Protein AF-A0AAU9XWY6-F1 (afdb_monomer_lite)

InterPro domains:
  IPR000433 Zinc finger, ZZ-type [PF00569] (2-47)
  IPR000433 Zinc finger, ZZ-type [PS50135] (3-57)
  IPR000433 Zinc finger, ZZ-type [SM00291] (2-49)
  IPR010606 Mib-herc2 [PS51416] (68-90)
  IPR043145 Zinc finger, ZZ-type superfamily [G3DSA:3.30.60.90] (1-54)

Radius of gyration: 15.97 Å; chains: 1; bounding box: 44×30×41 Å

pLDDT: mean 95.82, std 3.32, range [78.62, 98.62]

Structure (mmCIF, N/CA/C/O backbone):
data_AF-A0AAU9XWY6-F1
#
_entry.id   AF-A0AAU9XWY6-F1
#
loop_
_atom_site.group_PDB
_atom_site.id
_atom_site.type_symbol
_atom_site.label_atom_id
_atom_site.label_alt_id
_atom_site.label_comp_id
_atom_site.label_asym_id
_atom_site.label_entity_id
_atom_site.label_seq_id
_atom_site.pdbx_PDB_ins_code
_atom_site.Cartn_x
_atom_site.Cartn_y
_atom_site.Cartn_z
_atom_site.occupancy
_atom_site.B_iso_or_equiv
_atom_site.auth_seq_id
_atom_site.auth_comp_id
_atom_site.auth_asym_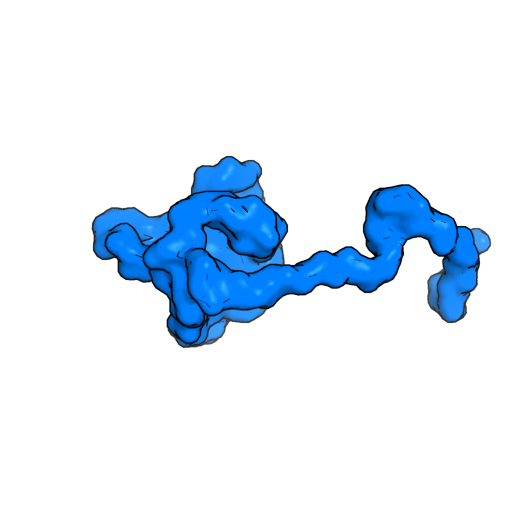id
_atom_site.auth_atom_id
_atom_site.pdbx_PDB_model_num
ATOM 1 N N . ILE A 1 1 ? 9.734 9.829 0.126 1.00 89.94 1 ILE A N 1
ATOM 2 C CA . ILE A 1 1 ? 8.606 10.190 1.019 1.00 89.94 1 ILE A CA 1
ATOM 3 C C . ILE A 1 1 ? 8.454 9.092 2.066 1.00 89.94 1 ILE A C 1
ATOM 5 O O . ILE A 1 1 ? 8.516 7.922 1.692 1.00 89.94 1 ILE A O 1
ATOM 9 N N . LYS A 1 2 ? 8.310 9.455 3.345 1.00 95.56 2 LYS A N 1
ATOM 10 C CA . LYS A 1 2 ? 8.105 8.529 4.468 1.00 95.56 2 LYS A CA 1
ATOM 11 C C . LYS A 1 2 ? 7.151 9.137 5.496 1.00 95.56 2 LYS A C 1
ATOM 13 O O . LYS A 1 2 ? 7.083 10.360 5.598 1.00 95.56 2 LYS A O 1
ATOM 18 N N . HIS A 1 3 ? 6.448 8.288 6.237 1.00 96.50 3 HIS A N 1
ATOM 19 C CA . HIS A 1 3 ? 5.579 8.678 7.346 1.00 96.50 3 HIS A CA 1
ATOM 20 C C . HIS A 1 3 ? 6.214 8.226 8.665 1.00 96.50 3 HIS A C 1
ATOM 22 O O . HIS A 1 3 ? 6.084 7.062 9.039 1.00 96.50 3 HIS A O 1
ATOM 28 N N . GLU A 1 4 ? 6.933 9.132 9.332 1.00 96.56 4 GLU A N 1
ATOM 29 C CA . GLU A 1 4 ? 7.640 8.830 10.585 1.00 96.56 4 GLU A CA 1
ATOM 30 C C . GLU A 1 4 ? 6.690 8.335 11.675 1.00 96.56 4 GLU A C 1
ATOM 32 O O . GLU A 1 4 ? 5.556 8.805 11.783 1.00 96.56 4 GLU A O 1
ATOM 37 N N . SER A 1 5 ? 7.166 7.387 12.484 1.00 93.38 5 SER A N 1
ATOM 38 C CA . SER A 1 5 ? 6.414 6.789 13.598 1.00 93.38 5 SER A CA 1
ATOM 39 C C . SER A 1 5 ? 5.097 6.110 13.192 1.00 93.38 5 SER A C 1
ATOM 41 O O . SER A 1 5 ? 4.235 5.861 14.038 1.00 93.38 5 SER A O 1
ATOM 43 N N . VAL A 1 6 ? 4.910 5.803 11.903 1.00 96.56 6 VAL A N 1
ATOM 44 C CA . VAL A 1 6 ? 3.761 5.047 11.400 1.00 96.56 6 VAL A CA 1
ATOM 45 C C . VAL A 1 6 ? 4.252 3.744 10.794 1.00 96.56 6 VAL A C 1
ATOM 47 O O . VAL A 1 6 ? 4.893 3.742 9.744 1.00 96.56 6 VAL A O 1
ATOM 50 N N . PHE A 1 7 ? 3.841 2.630 11.395 1.00 97.69 7 PHE A N 1
ATOM 51 C CA . PHE A 1 7 ? 4.172 1.293 10.919 1.00 97.69 7 PHE A CA 1
ATOM 52 C C . PHE A 1 7 ? 2.996 0.616 10.202 1.00 97.69 7 PHE A C 1
ATOM 54 O O . PHE A 1 7 ? 1.811 0.859 10.472 1.00 97.69 7 PHE A O 1
ATOM 61 N N . CYS A 1 8 ? 3.317 -0.301 9.292 1.00 98.38 8 CYS A N 1
ATOM 62 C CA . CYS A 1 8 ? 2.328 -1.163 8.665 1.00 98.38 8 CYS A CA 1
ATOM 63 C C . CYS A 1 8 ? 1.884 -2.268 9.631 1.00 98.38 8 CYS A C 1
ATOM 65 O O . CYS A 1 8 ? 2.677 -3.107 10.054 1.00 98.38 8 CYS A O 1
ATOM 67 N N . HIS A 1 9 ? 0.588 -2.346 9.917 1.00 98.06 9 HIS A N 1
ATOM 68 C CA . HIS A 1 9 ? 0.031 -3.327 10.846 1.00 98.06 9 HIS A CA 1
ATOM 69 C C . HIS A 1 9 ? 0.123 -4.774 10.338 1.00 98.06 9 HIS A C 1
ATOM 71 O O . HIS A 1 9 ? 0.127 -5.695 11.158 1.00 98.06 9 HIS A O 1
ATOM 77 N N . THR A 1 10 ? 0.259 -4.978 9.022 1.00 98.00 10 THR A N 1
ATOM 78 C CA . THR A 1 10 ? 0.401 -6.303 8.400 1.00 98.00 10 THR A CA 1
ATOM 79 C C . THR A 1 10 ? 1.857 -6.758 8.309 1.00 98.00 10 THR A C 1
ATOM 81 O O . THR A 1 10 ? 2.200 -7.762 8.920 1.00 98.00 10 THR A O 1
ATOM 84 N N . CYS A 1 11 ? 2.718 -6.049 7.569 1.00 98.12 11 CYS A N 1
ATOM 85 C CA . CYS A 1 11 ? 4.105 -6.483 7.335 1.00 98.12 11 CYS A CA 1
ATOM 86 C C . CYS A 1 11 ? 5.125 -5.921 8.334 1.00 98.12 11 CYS A C 1
ATOM 88 O O . CYS A 1 11 ? 6.307 -6.224 8.216 1.00 98.12 11 CYS A O 1
ATOM 90 N N . LYS A 1 12 ? 4.686 -5.091 9.289 1.00 98.00 12 LYS A N 1
ATOM 91 C CA . LYS A 1 12 ? 5.527 -4.454 10.319 1.00 98.00 12 LYS A CA 1
ATOM 92 C C . LYS A 1 12 ? 6.606 -3.507 9.787 1.00 98.00 12 LYS A C 1
ATOM 94 O O . LYS A 1 12 ? 7.474 -3.101 10.545 1.00 98.00 12 LYS A O 1
ATOM 99 N N . GLN A 1 13 ? 6.527 -3.108 8.516 1.00 98.12 13 GLN A N 1
ATOM 100 C CA . GLN A 1 13 ? 7.381 -2.058 7.964 1.00 98.12 13 GLN A CA 1
ATOM 101 C C . GLN A 1 13 ? 7.232 -0.766 8.778 1.00 98.12 13 GLN A C 1
ATOM 103 O O . GLN A 1 13 ? 6.110 -0.276 8.915 1.00 98.12 13 GLN A O 1
ATOM 108 N N . ASP A 1 14 ? 8.351 -0.210 9.238 1.00 97.19 14 ASP A N 1
ATOM 109 C CA . ASP A 1 14 ? 8.427 1.026 10.015 1.00 97.19 14 ASP A CA 1
ATOM 110 C C . ASP A 1 14 ? 9.694 1.820 9.629 1.00 97.19 14 ASP A C 1
ATOM 112 O O . ASP A 1 14 ? 10.790 1.253 9.671 1.00 97.19 14 ASP A O 1
ATOM 116 N N . PRO A 1 15 ? 9.583 3.092 9.206 1.00 97.06 15 PRO A N 1
ATOM 117 C CA . PRO A 1 15 ? 8.344 3.795 8.875 1.00 97.06 15 PRO A CA 1
ATOM 118 C C . PRO A 1 15 ? 7.723 3.285 7.565 1.00 97.06 15 PRO A C 1
ATOM 120 O O . PRO A 1 15 ? 8.390 2.700 6.701 1.00 97.06 15 PRO A O 1
ATOM 123 N N . ILE A 1 16 ? 6.435 3.561 7.354 1.00 98.25 16 ILE A N 1
ATOM 124 C CA . ILE A 1 16 ? 5.814 3.377 6.038 1.00 98.25 16 ILE A CA 1
ATOM 125 C C . ILE A 1 16 ? 6.510 4.299 5.024 1.00 98.25 16 ILE A C 1
ATOM 127 O O . ILE A 1 16 ? 6.536 5.524 5.164 1.00 98.25 16 ILE A O 1
ATOM 131 N N . LEU A 1 17 ? 7.057 3.681 3.977 1.00 97.62 17 LEU A N 1
ATOM 132 C CA . LEU A 1 17 ? 7.679 4.344 2.832 1.00 97.62 17 LEU A CA 1
ATOM 133 C C . LEU A 1 17 ? 6.659 4.475 1.695 1.00 97.62 17 LEU A C 1
ATOM 135 O O . LEU A 1 17 ? 5.911 3.535 1.414 1.00 97.62 17 LEU A O 1
ATOM 139 N N . GLY A 1 18 ? 6.662 5.622 1.014 1.00 97.06 18 GLY A N 1
ATOM 140 C CA . GLY A 1 18 ? 5.682 5.928 -0.030 1.00 97.06 18 GLY A CA 1
ATOM 141 C C . GLY A 1 18 ? 4.313 6.285 0.553 1.00 97.06 18 GLY A C 1
ATOM 142 O O . GLY A 1 18 ? 4.245 7.000 1.546 1.00 97.06 18 GLY A O 1
ATOM 143 N N . ILE A 1 19 ? 3.239 5.804 -0.080 1.00 98.19 19 ILE A N 1
ATOM 144 C CA . ILE A 1 19 ? 1.854 6.119 0.301 1.00 98.19 19 ILE A CA 1
ATOM 145 C C . ILE A 1 19 ? 1.450 5.331 1.556 1.00 98.19 19 ILE A C 1
ATOM 147 O O . ILE A 1 19 ? 1.603 4.101 1.605 1.00 98.19 19 ILE A O 1
ATOM 151 N N . ARG A 1 20 ? 0.864 6.037 2.527 1.00 98.19 20 ARG A N 1
ATOM 152 C CA . ARG A 1 20 ? 0.212 5.475 3.718 1.00 98.19 20 ARG A CA 1
ATOM 153 C C . ARG A 1 20 ? -1.288 5.300 3.485 1.00 98.19 20 ARG A C 1
ATOM 155 O O . ARG A 1 20 ? -1.975 6.234 3.073 1.00 98.19 20 ARG A O 1
ATOM 162 N N . TRP A 1 21 ? -1.800 4.128 3.856 1.00 98.25 21 TRP A N 1
ATOM 163 C CA . TRP A 1 21 ? -3.225 3.796 3.820 1.00 98.25 21 TRP A CA 1
ATOM 164 C C . TRP A 1 21 ? -3.739 3.591 5.243 1.00 98.25 21 TRP A C 1
ATOM 166 O O . TRP A 1 21 ? -3.405 2.598 5.888 1.00 98.25 21 TRP A O 1
ATOM 176 N N . ASN A 1 22 ? -4.525 4.534 5.753 1.00 97.62 22 ASN A N 1
ATOM 177 C CA . ASN A 1 22 ? -5.117 4.456 7.088 1.00 97.62 22 ASN A CA 1
ATOM 178 C C . ASN A 1 22 ? -6.555 3.935 7.005 1.00 97.62 22 ASN A C 1
ATOM 180 O O . ASN A 1 22 ? -7.350 4.467 6.240 1.00 97.62 22 ASN A O 1
ATOM 184 N N . CYS A 1 23 ? -6.891 2.905 7.773 1.00 97.69 23 CYS A N 1
ATOM 185 C CA . CYS A 1 23 ? -8.252 2.383 7.853 1.00 97.69 23 CYS A CA 1
ATOM 186 C C . CYS A 1 23 ? -9.131 3.321 8.690 1.00 97.69 23 CYS A C 1
ATOM 188 O O . CYS A 1 23 ? -8.710 3.758 9.760 1.00 97.69 23 CYS A O 1
ATOM 190 N N . LEU A 1 24 ? -10.344 3.601 8.212 1.00 96.00 24 LEU A N 1
ATOM 191 C CA . LEU A 1 24 ? -11.294 4.524 8.842 1.00 96.00 24 LEU A CA 1
ATOM 192 C C . LEU A 1 24 ? -12.390 3.824 9.658 1.00 96.00 24 LEU A C 1
ATOM 194 O O . LEU A 1 24 ? -13.149 4.494 10.357 1.00 96.00 24 LEU A O 1
ATOM 198 N N . ASP A 1 25 ? -12.487 2.497 9.573 1.00 94.00 25 ASP A N 1
ATOM 199 C CA . ASP A 1 25 ? -13.585 1.741 10.190 1.00 94.00 25 ASP A CA 1
ATOM 200 C C . ASP A 1 25 ? -13.312 1.418 11.676 1.00 94.00 25 ASP A C 1
ATOM 202 O O . ASP A 1 25 ? -14.240 1.123 12.428 1.00 94.00 25 ASP A O 1
ATOM 206 N N . PHE A 1 26 ? -12.062 1.556 12.139 1.00 89.88 26 PHE A N 1
ATOM 207 C CA . PHE A 1 26 ? -11.692 1.448 13.555 1.00 89.88 26 PHE A CA 1
ATOM 208 C C . PHE A 1 26 ? -11.586 2.836 14.188 1.00 89.88 26 PHE A C 1
ATOM 210 O O . PHE A 1 26 ? -10.642 3.576 13.922 1.00 89.88 26 PHE A O 1
ATOM 217 N N . LYS A 1 27 ? -12.540 3.180 15.059 1.00 78.62 27 LYS A N 1
ATOM 218 C CA . LYS A 1 27 ? -12.564 4.483 15.747 1.00 78.62 27 LYS A CA 1
ATOM 219 C C . LYS A 1 27 ? -11.509 4.599 16.851 1.00 78.62 27 LYS A C 1
ATOM 221 O O . LYS A 1 27 ? -10.977 5.682 17.061 1.00 78.62 27 LYS A O 1
ATOM 226 N N . ASP A 1 28 ? -11.176 3.482 17.496 1.00 82.75 28 ASP A N 1
ATOM 227 C CA . ASP A 1 28 ? -10.319 3.471 18.689 1.00 82.75 28 ASP A CA 1
ATOM 228 C C . ASP A 1 28 ? -8.846 3.165 18.381 1.00 82.75 28 ASP A C 1
ATOM 230 O O . ASP A 1 28 ? -7.980 3.288 19.244 1.00 82.75 28 ASP A O 1
ATOM 234 N N . THR A 1 29 ? -8.518 2.724 17.163 1.00 88.25 29 THR A N 1
ATOM 235 C CA . THR A 1 29 ? -7.149 2.326 16.802 1.00 88.25 29 THR A CA 1
ATOM 236 C C . THR A 1 29 ? -6.813 2.729 15.375 1.00 88.25 29 THR A C 1
ATOM 238 O O . THR A 1 29 ? -7.492 2.346 14.425 1.00 88.25 29 THR A O 1
ATOM 241 N N . SER A 1 30 ? -5.707 3.460 15.208 1.00 92.12 30 SER A N 1
ATOM 242 C CA . SER A 1 30 ? -5.201 3.855 13.891 1.00 92.12 30 SER A CA 1
ATOM 243 C C . SER A 1 30 ? -4.519 2.673 13.197 1.00 92.12 30 SER A C 1
ATOM 245 O O . SER A 1 30 ? -3.315 2.456 13.343 1.00 92.12 30 SER A O 1
ATOM 247 N N . VAL A 1 31 ? -5.277 1.907 12.413 1.00 97.00 31 VAL A N 1
ATOM 248 C CA . VAL A 1 31 ? -4.721 0.806 11.614 1.00 97.00 31 VAL A CA 1
ATOM 249 C C . VAL A 1 31 ? -4.149 1.358 10.310 1.00 97.00 31 VAL A C 1
ATOM 251 O O . VAL A 1 31 ? -4.848 2.010 9.537 1.00 97.00 31 VAL A O 1
ATOM 254 N N . ASN A 1 32 ? -2.869 1.099 10.047 1.00 97.88 32 ASN A N 1
ATOM 255 C CA . ASN A 1 32 ? -2.151 1.623 8.881 1.00 97.88 32 ASN A CA 1
ATOM 256 C C . ASN A 1 32 ? -1.547 0.493 8.038 1.00 97.88 32 ASN A C 1
ATOM 258 O O . ASN A 1 32 ? -1.008 -0.472 8.582 1.00 97.88 32 ASN A O 1
ATOM 262 N N . LEU A 1 33 ? -1.595 0.625 6.713 1.00 98.56 33 LEU A N 1
ATOM 263 C CA . LEU A 1 33 ? -0.980 -0.283 5.745 1.00 98.56 33 LEU A CA 1
ATOM 264 C C . LEU A 1 33 ? -0.004 0.466 4.833 1.00 98.56 33 LEU A C 1
ATOM 266 O O . LEU A 1 33 ? -0.264 1.600 4.426 1.00 98.56 33 LEU A O 1
ATOM 270 N N . CYS A 1 34 ? 1.103 -0.191 4.473 1.00 98.62 34 CYS A N 1
ATOM 271 C CA . CYS A 1 34 ? 1.926 0.244 3.348 1.00 98.62 34 CYS A CA 1
ATOM 272 C C . CYS A 1 34 ? 1.249 -0.128 2.019 1.00 98.62 34 CYS A C 1
ATOM 274 O O . CYS A 1 34 ? 0.351 -0.975 1.978 1.00 98.62 34 CYS A O 1
ATOM 276 N N . SER A 1 35 ? 1.709 0.471 0.920 1.00 98.12 35 SER A N 1
ATOM 277 C CA . SER A 1 35 ? 1.119 0.249 -0.408 1.00 98.12 35 SER A CA 1
ATOM 278 C C . SER A 1 35 ? 1.145 -1.212 -0.848 1.00 98.12 35 SER A C 1
ATOM 280 O O . SER A 1 35 ? 0.143 -1.700 -1.357 1.00 98.12 35 SER A O 1
ATOM 282 N N . SER A 1 36 ? 2.226 -1.947 -0.582 1.00 98.06 36 SER A N 1
ATOM 283 C CA . SER A 1 36 ? 2.306 -3.369 -0.939 1.00 98.06 36 SER A CA 1
ATOM 284 C C . SER A 1 36 ? 1.244 -4.210 -0.224 1.00 98.06 36 SER A C 1
ATOM 286 O O . S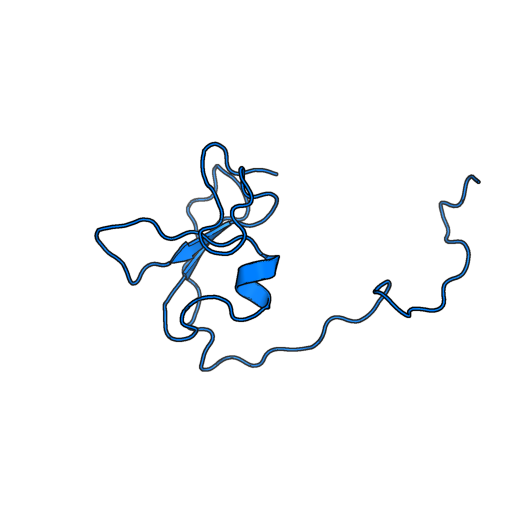ER A 1 36 ? 0.652 -5.091 -0.834 1.00 98.06 36 SER A O 1
ATOM 288 N N . CYS A 1 37 ? 0.957 -3.926 1.053 1.00 98.50 37 CYS A N 1
ATOM 289 C CA . CYS A 1 37 ? -0.093 -4.631 1.793 1.00 98.50 37 CYS A CA 1
ATOM 290 C C . CYS A 1 37 ? -1.494 -4.201 1.346 1.00 98.50 37 CYS A C 1
ATOM 292 O O . CYS A 1 37 ? -2.373 -5.046 1.197 1.00 98.50 37 CYS A O 1
ATOM 294 N N . TYR A 1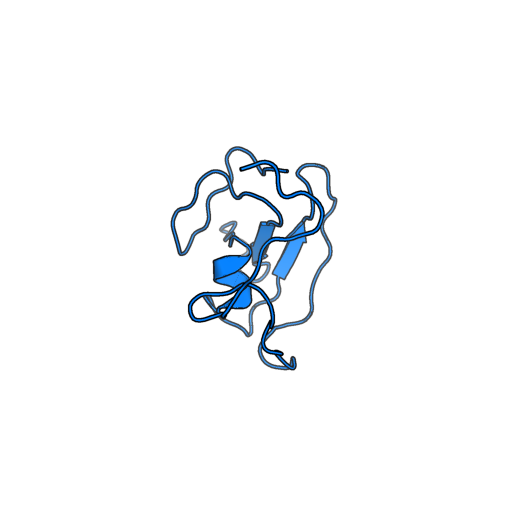 38 ? -1.699 -2.904 1.111 1.00 98.19 38 TYR A N 1
ATOM 295 C CA . TYR A 1 38 ? -2.978 -2.382 0.637 1.00 98.19 38 TYR A CA 1
ATOM 296 C C . TYR A 1 38 ? -3.356 -2.939 -0.746 1.00 98.19 38 TYR A C 1
ATOM 298 O O . TYR A 1 38 ? -4.490 -3.364 -0.940 1.00 98.19 38 TYR A O 1
ATOM 306 N N . MET A 1 39 ? -2.411 -3.001 -1.686 1.00 97.44 39 MET A N 1
ATOM 307 C CA . MET A 1 39 ? -2.666 -3.498 -3.046 1.00 97.44 39 MET A CA 1
ATOM 308 C C . MET A 1 39 ? -2.737 -5.030 -3.131 1.00 97.44 39 MET A C 1
ATOM 310 O O . MET A 1 39 ? -3.228 -5.560 -4.118 1.00 97.44 39 MET A O 1
ATOM 314 N N . ALA A 1 40 ? -2.251 -5.746 -2.114 1.00 96.75 40 ALA A N 1
ATOM 315 C CA . ALA A 1 40 ? -2.329 -7.206 -2.019 1.00 96.75 40 ALA A CA 1
ATOM 316 C C . ALA A 1 40 ? -3.547 -7.685 -1.206 1.00 96.75 40 ALA A C 1
ATOM 318 O O . ALA A 1 40 ? -3.492 -8.761 -0.604 1.00 96.75 40 ALA A O 1
ATOM 319 N N . ASP A 1 41 ? -4.584 -6.845 -1.103 1.00 96.50 41 ASP A N 1
ATOM 320 C CA . ASP A 1 41 ? -5.818 -7.104 -0.353 1.00 96.50 41 ASP A CA 1
ATOM 321 C C . ASP A 1 41 ? -5.588 -7.604 1.077 1.00 96.50 41 ASP A C 1
ATOM 323 O O . ASP A 1 41 ? -6.364 -8.374 1.644 1.00 96.50 41 ASP A O 1
ATOM 327 N N . LYS A 1 42 ? -4.505 -7.143 1.713 1.00 97.81 42 LYS A N 1
ATOM 328 C CA . LYS A 1 42 ? -4.332 -7.343 3.150 1.00 97.81 42 LYS A CA 1
ATOM 329 C C . LYS A 1 42 ? -5.300 -6.427 3.888 1.00 97.81 42 LYS A C 1
ATOM 331 O O . LYS A 1 42 ? -5.579 -5.314 3.426 1.00 97.81 42 LYS A O 1
ATOM 336 N N . HIS A 1 43 ? -5.757 -6.897 5.054 1.00 96.38 43 HIS A N 1
ATOM 337 C CA . HIS A 1 43 ? -6.866 -6.316 5.821 1.00 96.38 43 HIS A CA 1
ATOM 338 C C . HIS A 1 43 ? -8.224 -6.431 5.110 1.00 96.38 43 HIS A C 1
ATOM 340 O O . HIS A 1 43 ? -8.275 -6.684 3.912 1.00 96.38 43 HIS A O 1
ATOM 346 N N . ASN A 1 44 ? -9.324 -6.222 5.839 1.00 96.50 44 ASN A N 1
ATOM 347 C CA . ASN A 1 44 ? -10.667 -6.296 5.268 1.00 96.50 44 ASN A CA 1
ATOM 348 C C . ASN A 1 44 ? -10.815 -5.318 4.080 1.00 96.50 44 ASN A C 1
ATOM 350 O O . ASN A 1 44 ? -10.493 -4.129 4.186 1.00 96.50 44 ASN A O 1
ATOM 354 N N . THR A 1 45 ? -11.246 -5.828 2.926 1.00 96.69 45 THR A N 1
ATOM 355 C CA . THR A 1 45 ? -11.457 -5.053 1.693 1.00 96.69 45 THR A CA 1
ATOM 356 C C . THR A 1 45 ? -12.768 -4.272 1.713 1.00 96.69 45 THR A C 1
ATOM 358 O O . THR A 1 45 ? -12.900 -3.304 0.964 1.00 96.69 45 THR A O 1
ATOM 361 N N . ASP A 1 46 ? -13.691 -4.625 2.608 1.00 96.69 46 ASP A N 1
ATOM 362 C CA . ASP A 1 46 ? -14.902 -3.858 2.892 1.00 96.69 46 ASP A CA 1
ATOM 363 C C . ASP A 1 46 ? -14.650 -2.697 3.867 1.00 96.69 46 ASP A C 1
ATOM 365 O O . ASP A 1 46 ? -15.563 -1.963 4.201 1.00 96.69 46 ASP A O 1
ATOM 369 N N . HIS A 1 47 ? -13.427 -2.466 4.350 1.00 96.19 47 HIS A N 1
ATOM 370 C CA . HIS A 1 47 ? -13.155 -1.265 5.149 1.00 96.19 47 HIS A CA 1
ATOM 371 C C . HIS A 1 47 ? -12.835 -0.059 4.267 1.00 96.19 47 HIS A C 1
ATOM 373 O O . HIS A 1 47 ? -12.169 -0.188 3.235 1.00 96.19 47 HIS A O 1
ATOM 379 N N . ALA A 1 48 ? -13.286 1.129 4.683 1.00 95.75 48 ALA A N 1
ATOM 380 C CA . ALA A 1 48 ? -12.901 2.370 4.025 1.00 95.75 48 ALA A CA 1
ATOM 381 C C . ALA A 1 48 ? -11.489 2.791 4.456 1.00 95.75 48 ALA A C 1
ATOM 383 O O . ALA A 1 48 ? -11.090 2.622 5.611 1.00 95.75 48 ALA A O 1
ATOM 384 N N . PHE A 1 49 ? -10.734 3.380 3.528 1.00 97.44 49 PHE A N 1
ATOM 385 C CA . PHE A 1 49 ? -9.376 3.855 3.785 1.00 97.44 49 PHE A CA 1
ATOM 386 C C . PHE A 1 49 ? -9.223 5.336 3.451 1.00 97.44 49 PHE A C 1
ATOM 388 O O . PHE A 1 49 ? -9.888 5.865 2.565 1.00 97.44 49 PHE A O 1
ATOM 395 N N . CYS A 1 50 ? -8.299 5.995 4.139 1.00 97.69 50 CYS A N 1
ATOM 396 C CA . CYS A 1 50 ? -7.779 7.307 3.802 1.00 97.69 50 CYS A CA 1
ATOM 397 C C . CYS A 1 50 ? -6.354 7.162 3.256 1.00 97.69 50 CYS A C 1
ATOM 399 O O . CYS A 1 50 ? -5.502 6.512 3.873 1.00 97.69 50 CYS A O 1
ATOM 401 N N . ARG A 1 51 ? -6.105 7.744 2.083 1.00 98.12 51 ARG A N 1
ATOM 402 C CA . ARG A 1 51 ? -4.817 7.727 1.390 1.00 98.12 51 ARG A CA 1
ATOM 403 C C . ARG A 1 51 ? -4.051 9.011 1.676 1.00 98.12 51 ARG A C 1
ATOM 405 O O . ARG A 1 51 ? -4.565 10.086 1.384 1.00 98.12 51 ARG A O 1
ATOM 412 N N . TYR A 1 52 ? -2.808 8.878 2.127 1.00 98.12 52 TYR A N 1
ATOM 413 C CA . TYR A 1 52 ? -1.873 9.985 2.322 1.00 98.12 52 TYR A CA 1
ATOM 414 C C . TYR A 1 52 ? -0.655 9.777 1.423 1.00 98.12 52 TYR A C 1
ATOM 416 O O . TYR A 1 52 ? 0.055 8.779 1.562 1.00 98.12 52 TYR A O 1
ATOM 424 N N . ASN A 1 53 ? -0.421 10.697 0.488 1.00 97.31 53 ASN A N 1
ATOM 425 C CA . ASN A 1 53 ? 0.709 10.618 -0.438 1.00 97.31 53 ASN A CA 1
ATOM 426 C C . ASN A 1 53 ? 2.020 11.121 0.180 1.00 97.31 53 ASN A C 1
ATOM 428 O O . ASN A 1 53 ? 3.089 10.735 -0.287 1.00 97.31 53 ASN A O 1
ATOM 432 N N . SER A 1 54 ? 1.942 11.979 1.200 1.00 96.19 54 SER A N 1
ATOM 433 C CA . SER A 1 54 ? 3.069 12.507 1.975 1.00 96.19 54 SER A CA 1
ATOM 434 C C . SER A 1 54 ? 2.673 12.748 3.434 1.00 96.19 54 SER A C 1
ATOM 436 O O . SER A 1 54 ? 1.497 12.663 3.784 1.00 96.19 54 SER A O 1
ATOM 438 N N . ALA A 1 55 ? 3.653 13.021 4.301 1.00 92.94 55 ALA A N 1
ATOM 439 C CA . ALA A 1 55 ? 3.416 13.249 5.729 1.00 92.94 55 ALA 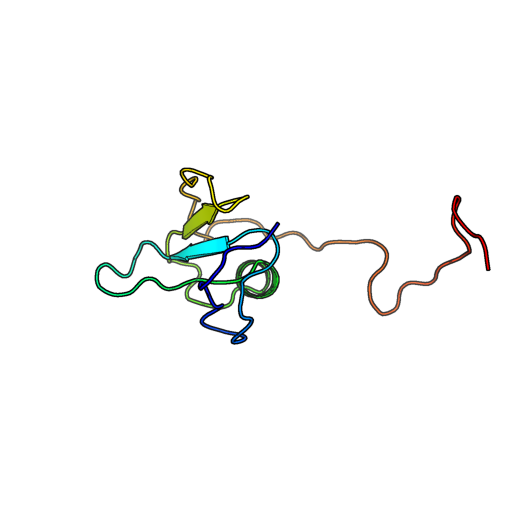A CA 1
ATOM 440 C C . ALA A 1 55 ? 2.503 14.459 6.009 1.00 92.94 55 ALA A C 1
ATOM 442 O O . ALA A 1 55 ? 1.722 14.408 6.954 1.00 92.94 55 ALA A O 1
ATOM 443 N N . ASP A 1 56 ? 2.560 15.484 5.155 1.00 94.19 56 ASP A N 1
ATOM 444 C CA . ASP A 1 56 ? 1.783 16.725 5.283 1.00 94.19 56 ASP A CA 1
ATOM 445 C C . ASP A 1 56 ? 0.434 16.677 4.540 1.00 94.19 56 ASP A C 1
ATOM 447 O O . ASP A 1 56 ? -0.302 17.665 4.493 1.00 94.19 56 ASP A O 1
ATOM 451 N N . ASP A 1 57 ? 0.110 15.542 3.913 1.00 95.56 57 ASP A N 1
ATOM 452 C CA . ASP A 1 57 ? -1.144 15.363 3.188 1.00 95.56 57 ASP A CA 1
ATOM 453 C C . ASP A 1 57 ? -2.334 15.391 4.166 1.00 95.56 57 ASP A C 1
ATOM 455 O O . ASP A 1 57 ? -2.301 14.789 5.241 1.00 95.56 57 ASP A O 1
ATOM 459 N N . LYS A 1 58 ? -3.425 16.057 3.777 1.00 95.56 58 LYS A N 1
ATOM 460 C CA . LYS A 1 58 ? -4.680 16.054 4.551 1.00 95.56 58 LYS A CA 1
ATOM 461 C C . LYS A 1 58 ? -5.397 14.706 4.475 1.00 95.56 58 LYS A C 1
ATOM 463 O O . LYS A 1 58 ? -6.249 14.416 5.313 1.00 95.56 58 LYS A O 1
ATOM 468 N N . GLY A 1 59 ? -5.020 13.881 3.503 1.00 97.00 59 GLY A N 1
ATOM 469 C CA . GLY A 1 59 ? -5.599 12.575 3.273 1.00 97.00 59 GLY A CA 1
ATOM 470 C C . GLY A 1 59 ? -6.857 12.650 2.418 1.00 97.00 59 GLY A C 1
ATOM 471 O O . GLY A 1 59 ? -7.658 13.579 2.514 1.00 97.00 59 GLY A O 1
ATOM 472 N N . ILE A 1 60 ? -7.030 11.648 1.562 1.00 98.00 60 ILE A N 1
ATOM 473 C CA . ILE A 1 60 ? -8.192 11.514 0.685 1.00 98.00 60 ILE A CA 1
ATOM 474 C C . ILE A 1 60 ? -8.893 10.203 1.016 1.00 98.00 60 ILE A C 1
ATOM 476 O O . ILE A 1 60 ? -8.283 9.134 0.945 1.00 98.00 60 ILE A O 1
ATOM 480 N N . ARG A 1 61 ? -10.181 10.278 1.368 1.00 96.94 61 ARG A N 1
ATOM 481 C CA . ARG A 1 61 ? -11.017 9.090 1.566 1.00 96.94 61 ARG A CA 1
ATOM 482 C C . ARG A 1 61 ? -11.187 8.351 0.239 1.00 96.94 61 ARG A C 1
ATOM 484 O O . ARG A 1 61 ? -11.489 8.960 -0.781 1.00 96.94 61 ARG A O 1
ATOM 491 N N . MET A 1 62 ? -11.005 7.042 0.286 1.00 95.50 62 MET A N 1
ATOM 492 C CA . MET A 1 62 ? -11.092 6.135 -0.850 1.00 95.50 62 MET A CA 1
ATOM 493 C C . MET A 1 62 ? -12.361 5.290 -0.753 1.00 95.50 62 MET A C 1
ATOM 495 O O . MET A 1 62 ? -12.848 5.007 0.347 1.00 95.50 62 MET A O 1
ATOM 499 N N . GLU A 1 63 ? -12.856 4.849 -1.906 1.00 93.69 63 GLU A N 1
ATOM 500 C CA . GLU A 1 63 ? -13.904 3.834 -1.978 1.00 93.69 63 GLU A CA 1
ATOM 501 C C . GLU A 1 63 ? -13.425 2.487 -1.420 1.00 93.69 63 GLU A C 1
ATOM 503 O O . GLU A 1 63 ? -12.228 2.179 -1.395 1.00 93.69 63 GLU A O 1
ATOM 508 N N . ARG A 1 64 ? -14.379 1.673 -0.963 1.00 95.94 64 ARG A N 1
ATOM 509 C CA . ARG A 1 64 ? -14.110 0.332 -0.429 1.00 95.94 64 ARG A CA 1
ATOM 510 C C . ARG A 1 64 ? -13.621 -0.593 -1.537 1.00 95.94 64 ARG A C 1
ATOM 512 O O . ARG A 1 64 ? -14.255 -0.693 -2.583 1.00 95.94 64 ARG A O 1
ATOM 519 N N . ARG A 1 65 ? -12.528 -1.317 -1.280 1.00 96.19 65 ARG A N 1
ATOM 520 C CA . ARG A 1 65 ? -11.855 -2.175 -2.274 1.00 96.19 65 ARG A CA 1
ATOM 521 C C . ARG A 1 65 ? -12.740 -3.314 -2.785 1.00 96.19 65 ARG A C 1
ATOM 523 O O . ARG A 1 65 ? -12.624 -3.664 -3.955 1.00 96.19 65 ARG A O 1
ATOM 530 N N . ILE A 1 66 ? -13.634 -3.852 -1.947 1.00 95.50 66 ILE A N 1
ATOM 531 C CA . ILE A 1 66 ? -14.485 -5.017 -2.266 1.00 95.50 66 ILE A CA 1
ATOM 532 C C . ILE A 1 66 ? -15.304 -4.860 -3.560 1.00 95.50 66 ILE A C 1
ATOM 534 O O . ILE A 1 66 ? -15.548 -5.846 -4.246 1.00 95.50 66 ILE A O 1
ATOM 538 N N . ASN A 1 67 ? -15.664 -3.630 -3.933 1.00 86.31 67 ASN A N 1
ATOM 539 C CA . ASN A 1 67 ? -16.469 -3.338 -5.123 1.00 86.31 67 ASN A CA 1
ATOM 540 C C . ASN A 1 67 ? -15.660 -2.658 -6.239 1.00 86.31 67 ASN A C 1
ATOM 542 O O . ASN A 1 67 ? -16.225 -1.976 -7.092 1.00 86.31 67 ASN A O 1
ATOM 546 N N . THR A 1 68 ? -14.333 -2.804 -6.229 1.00 91.00 68 THR A N 1
ATOM 547 C CA . THR A 1 68 ? -13.449 -2.195 -7.231 1.00 91.00 68 THR A CA 1
ATOM 548 C C . THR A 1 68 ? -12.791 -3.236 -8.122 1.00 91.00 68 THR A C 1
ATOM 550 O O . THR A 1 68 ? -12.560 -4.375 -7.727 1.00 91.00 68 THR A O 1
ATOM 553 N N . VAL A 1 69 ? -12.470 -2.832 -9.350 1.00 93.31 69 VAL A N 1
ATOM 554 C CA . VAL A 1 69 ? -11.730 -3.671 -10.293 1.00 93.31 69 VAL A CA 1
ATOM 555 C C . VAL A 1 69 ? -10.234 -3.500 -10.040 1.00 93.31 69 VAL A C 1
ATOM 557 O O . VAL A 1 69 ? -9.684 -2.418 -10.252 1.00 93.31 69 VAL A O 1
ATOM 560 N N . ALA A 1 70 ? -9.567 -4.574 -9.626 1.00 92.56 70 ALA A N 1
ATOM 561 C CA . ALA A 1 70 ? -8.112 -4.635 -9.575 1.00 92.56 70 ALA A CA 1
ATOM 562 C C . ALA A 1 70 ? -7.545 -5.041 -10.944 1.00 92.56 70 ALA A C 1
ATOM 564 O O . ALA A 1 70 ? -8.054 -5.946 -11.606 1.00 92.56 70 ALA A O 1
ATOM 565 N N . ILE A 1 71 ? -6.458 -4.391 -11.358 1.00 95.44 71 ILE A N 1
ATOM 566 C CA . ILE A 1 71 ? -5.710 -4.748 -12.567 1.00 95.44 71 ILE A CA 1
ATOM 567 C C . ILE A 1 71 ? -4.285 -5.155 -12.210 1.00 95.44 71 ILE A C 1
ATOM 569 O O . ILE A 1 71 ? -3.696 -4.657 -11.251 1.00 95.44 71 ILE A O 1
ATOM 573 N N . HIS A 1 72 ? -3.712 -6.047 -13.014 1.00 95.06 72 HIS A N 1
ATOM 574 C CA . HIS A 1 72 ? -2.347 -6.518 -12.813 1.00 95.06 72 HIS A CA 1
ATOM 575 C C . HIS A 1 72 ? -1.337 -5.523 -13.390 1.00 95.06 72 HIS A C 1
ATOM 577 O O . HIS A 1 72 ? -1.402 -5.163 -14.570 1.00 95.06 72 HIS A O 1
ATOM 583 N N . ALA A 1 73 ? -0.370 -5.113 -12.568 1.00 96.31 73 ALA A N 1
ATOM 584 C CA . ALA A 1 73 ? 0.779 -4.348 -13.034 1.00 96.31 73 ALA A CA 1
ATOM 585 C C . ALA A 1 73 ? 1.656 -5.207 -13.966 1.00 96.31 73 ALA A C 1
ATOM 587 O O . ALA A 1 73 ? 1.812 -6.410 -13.761 1.00 96.31 73 ALA A O 1
ATOM 588 N N . ARG A 1 74 ? 2.235 -4.589 -15.002 1.00 97.12 74 ARG A N 1
ATOM 589 C CA . ARG A 1 74 ? 3.116 -5.239 -15.991 1.00 97.12 74 ARG A CA 1
ATOM 590 C C . ARG A 1 74 ? 4.357 -4.382 -16.218 1.00 97.12 74 ARG A C 1
ATOM 592 O O . ARG A 1 74 ? 4.261 -3.160 -16.167 1.00 97.12 74 ARG A O 1
ATOM 599 N N . GLY A 1 75 ? 5.508 -5.011 -16.447 1.00 96.50 75 GLY A N 1
ATOM 600 C CA . GLY A 1 75 ? 6.788 -4.315 -16.584 1.00 96.50 75 GLY A CA 1
ATOM 601 C C . GLY A 1 75 ? 7.960 -5.143 -16.065 1.00 96.50 75 GLY A C 1
ATOM 602 O O . GLY A 1 75 ? 7.979 -6.364 -16.216 1.00 96.50 75 GLY A O 1
ATOM 603 N N . ILE A 1 76 ? 8.929 -4.471 -15.443 1.00 96.69 76 ILE A N 1
ATOM 604 C CA . ILE A 1 76 ? 10.145 -5.082 -14.891 1.00 96.69 76 ILE A CA 1
ATOM 605 C C . ILE A 1 76 ? 9.826 -5.691 -13.515 1.00 96.69 76 ILE A C 1
ATOM 607 O O . ILE A 1 76 ? 10.057 -5.086 -12.472 1.00 96.69 76 ILE A O 1
ATOM 611 N N . PHE A 1 77 ? 9.249 -6.890 -13.534 1.00 96.44 77 PHE A N 1
ATOM 612 C CA . PHE A 1 77 ? 8.911 -7.706 -12.361 1.00 96.44 77 PHE A CA 1
ATOM 613 C C . PHE A 1 77 ? 9.656 -9.057 -12.411 1.00 96.44 77 PHE A C 1
ATOM 615 O O . PHE A 1 77 ? 10.238 -9.380 -13.451 1.00 96.44 77 PHE A O 1
ATOM 622 N N . PRO A 1 78 ? 9.670 -9.867 -11.329 1.00 97.56 78 PRO A N 1
ATOM 623 C CA . PRO A 1 78 ? 10.300 -11.189 -11.348 1.00 97.56 78 PRO A CA 1
ATOM 624 C C . PRO A 1 78 ? 9.846 -12.045 -12.538 1.00 97.56 78 PRO A C 1
ATOM 626 O O . PRO A 1 78 ? 8.655 -12.144 -12.824 1.00 97.56 78 PRO A O 1
ATOM 629 N N . GLY A 1 79 ? 10.809 -12.646 -13.240 1.00 97.12 79 GLY A N 1
ATOM 630 C CA . GLY A 1 79 ? 10.568 -13.413 -14.467 1.00 97.12 79 GLY A CA 1
ATOM 631 C C . GLY A 1 79 ? 10.565 -12.587 -15.761 1.00 97.12 79 GLY A C 1
ATOM 632 O O . GLY A 1 79 ? 10.506 -13.168 -16.844 1.00 97.12 79 GLY A O 1
ATOM 633 N N . ALA A 1 80 ? 10.672 -11.256 -15.692 1.00 97.56 80 ALA A N 1
ATOM 634 C CA . ALA A 1 80 ? 10.821 -10.427 -16.883 1.00 97.56 80 ALA A CA 1
ATOM 635 C C . ALA A 1 80 ? 12.165 -10.685 -17.586 1.00 97.56 80 ALA A C 1
ATOM 637 O O . ALA A 1 80 ? 13.224 -10.727 -16.959 1.00 97.56 80 ALA A O 1
ATOM 638 N N . ARG A 1 81 ? 12.129 -10.799 -18.918 1.00 97.62 81 ARG A N 1
ATOM 639 C CA . ARG A 1 81 ? 13.328 -10.762 -19.766 1.00 97.62 81 ARG A CA 1
ATOM 640 C C . ARG A 1 81 ? 13.650 -9.303 -20.076 1.00 97.62 81 ARG A C 1
ATOM 642 O O . ARG A 1 81 ? 12.796 -8.599 -20.608 1.00 97.62 81 ARG A O 1
ATOM 649 N N . VAL A 1 82 ? 14.861 -8.862 -19.751 1.00 97.00 82 VAL A N 1
ATOM 650 C CA . VAL A 1 82 ? 15.283 -7.459 -19.884 1.00 97.00 82 VAL A CA 1
ATOM 651 C C . VAL A 1 82 ? 16.566 -7.325 -20.700 1.00 97.00 82 VAL A C 1
ATOM 653 O O . VAL A 1 82 ? 17.363 -8.258 -20.784 1.00 97.00 82 VAL A O 1
ATOM 656 N N . VAL A 1 83 ? 16.758 -6.146 -21.289 1.00 97.38 83 VAL A N 1
ATOM 657 C CA . VAL A 1 83 ? 18.004 -5.704 -21.930 1.00 97.38 83 VAL A CA 1
ATOM 658 C C . VAL A 1 83 ? 18.429 -4.365 -21.329 1.00 97.38 83 VAL A C 1
ATOM 660 O O . VAL A 1 83 ? 17.660 -3.738 -20.597 1.00 97.38 83 VAL A O 1
ATOM 663 N N . ARG A 1 84 ? 19.659 -3.934 -21.620 1.00 97.00 84 ARG A N 1
ATOM 664 C CA . ARG A 1 84 ? 20.212 -2.662 -21.135 1.00 97.00 84 ARG A CA 1
ATOM 665 C C . ARG A 1 84 ? 19.315 -1.492 -21.549 1.00 97.00 84 ARG A C 1
ATOM 667 O O . ARG A 1 84 ? 18.859 -1.428 -22.689 1.00 97.00 84 ARG A O 1
ATOM 674 N N . GL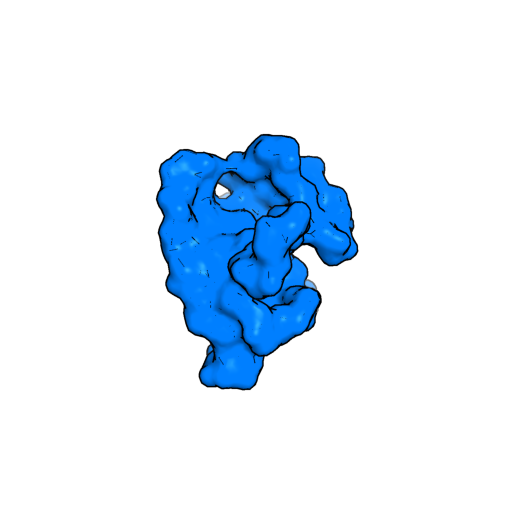Y A 1 85 ? 19.051 -0.601 -20.598 1.00 96.44 85 GLY A N 1
ATOM 675 C CA . GLY A 1 85 ? 18.222 0.583 -20.806 1.00 96.44 85 GLY A CA 1
ATOM 676 C C . GLY A 1 85 ? 19.012 1.785 -21.320 1.00 96.44 85 GLY A C 1
ATOM 677 O O . GLY A 1 85 ? 20.222 1.722 -21.510 1.00 96.44 85 GLY A O 1
ATOM 678 N N . HIS A 1 86 ? 18.309 2.904 -21.490 1.00 96.44 86 HIS A N 1
ATOM 679 C CA . HIS A 1 86 ? 18.879 4.172 -21.952 1.00 96.44 86 HIS A CA 1
ATOM 680 C C . HIS A 1 86 ? 19.997 4.707 -21.038 1.00 96.44 86 HIS A C 1
ATOM 682 O O . HIS A 1 86 ? 21.006 5.200 -21.525 1.00 96.44 86 HIS A O 1
ATOM 688 N N . ASN A 1 87 ? 19.839 4.563 -19.719 1.00 96.31 87 ASN A N 1
ATOM 689 C CA . ASN A 1 87 ? 20.772 5.058 -18.700 1.00 96.31 87 ASN A CA 1
ATOM 690 C C . ASN A 1 87 ? 21.788 3.990 -18.259 1.00 96.31 87 ASN A C 1
ATOM 692 O O . ASN A 1 87 ? 22.125 3.892 -17.082 1.00 96.31 87 ASN A O 1
ATOM 696 N N . TRP A 1 88 ? 22.189 3.103 -19.167 1.00 95.19 88 TRP A N 1
ATOM 697 C CA . TRP A 1 88 ? 23.110 2.023 -18.838 1.00 95.19 88 TRP A CA 1
ATOM 698 C C . TRP A 1 88 ? 24.560 2.529 -18.764 1.00 95.19 88 TRP A C 1
ATOM 700 O O . TRP A 1 88 ? 25.107 2.963 -19.774 1.00 95.19 88 TRP A O 1
ATOM 710 N N . GLU A 1 89 ? 25.189 2.402 -17.593 1.00 95.38 89 GLU A N 1
ATOM 711 C CA . GLU A 1 89 ? 26.564 2.871 -17.326 1.00 95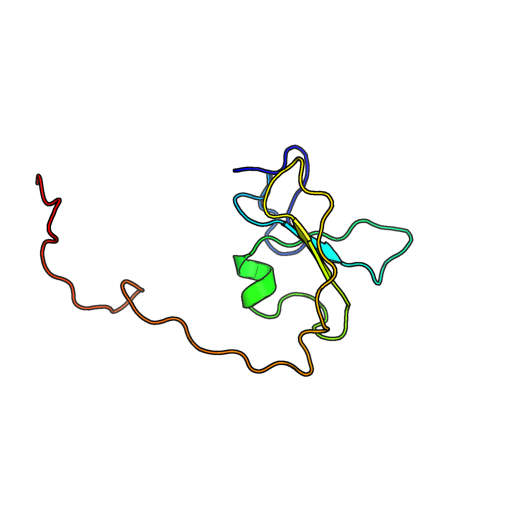.38 89 GLU A CA 1
ATOM 712 C C . GLU A 1 89 ? 27.530 1.751 -16.864 1.00 95.38 89 GLU A C 1
ATOM 714 O O . GLU A 1 89 ? 28.634 2.054 -16.419 1.00 95.38 89 GLU A O 1
ATOM 719 N N . TRP A 1 90 ? 27.143 0.465 -16.964 1.00 88.88 90 TRP A N 1
ATOM 720 C CA . TRP A 1 90 ? 27.884 -0.680 -16.384 1.00 88.88 90 TRP A CA 1
ATOM 721 C C . TRP A 1 90 ? 28.556 -1.649 -17.380 1.00 88.88 90 TRP A C 1
ATOM 723 O O . TRP A 1 90 ? 27.954 -2.062 -18.398 1.00 88.88 90 TRP A O 1
#

Sequence (90 aa):
IKHESVFCHTCKQDPILGIRWNCLDFKDTSVNLCSSCYMADKHNTDHAFCRYNSADDKGIRMERRINTVAIHARGIFPGARVVRGHNWEW

Foldseek 3Di:
DWAAPPAAPPPRDPTQDFKKKWWDPDPPDTHIHHPVCVLVCHDPLQTWIWIDRDNPRPTDIDDRRVPDDRDDDDDPDPPDDDDADPPDDD

Organism: NCBI:txid46732

Secondary structure (DSSP, 8-state):
-EETT---TTT--SSEES-EEEESS-SSS--EEEHHHHHTT-S-TTS-EEEESSTT---EEE--GGGS------SS-TT------TT---